Protein AF-A0A4Y9ZNA0-F1 (afdb_monomer)

InterPro domains:
  IPR011333 SKP1/BTB/POZ domain superfamily [G3DSA:3.30.710.10] (1-106)

Radius of gyration: 19.99 Å; Cα contacts (8 Å, |Δi|>4): 103; chains: 1; bounding box: 42×26×79 Å

Solvent-accessible surface area (backbone atoms only — not comparable to full-atom values): 7737 Å² total; per-residue (Å²): 137,86,77,77,82,76,74,93,61,71,85,86,81,79,92,69,95,66,55,72,65,50,49,51,52,55,50,28,65,75,42,103,51,83,64,81,85,66,79,48,66,70,58,36,48,50,41,42,52,49,23,58,76,69,66,36,61,73,52,37,55,50,36,52,54,36,47,57,68,30,30,89,80,40,17,61,31,34,23,42,49,21,57,77,66,71,34,66,70,51,23,53,55,14,48,57,50,41,71,75,44,64,78,90,78,68,86,54,93,56,5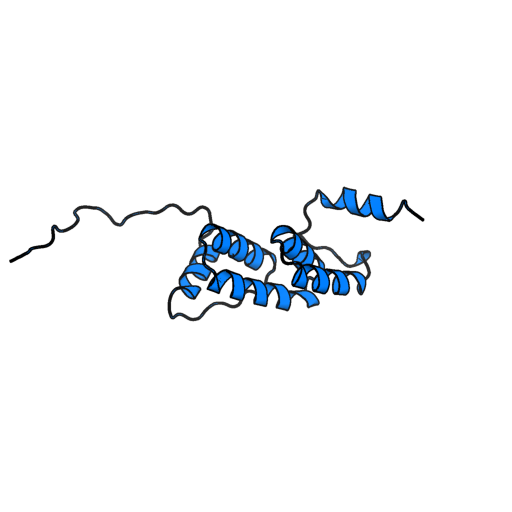9,60,85,74,50,67,64,58,60,60,62,73,78,71,79,127

Organism: NCBI:txid135208

pLDDT: mean 79.03, std 16.67, range [41.25, 94.38]

Secondary structure (DSSP, 8-state):
--PPPP---PPPP---SS-HHHHHHHHHHHTTSPPPPP--HHHHHHHHHHHHHTT-HHHHHHHHHHHHHTTTT-HHHHHHHHHHTT-HHHHHHHHHHHTTS-GGG---TTS-TTTHHHHHHHSS--

Foldseek 3Di:
DDDDPDPPPPDDDDDDPADPVLVVQLVCQVDVHDRDQDQDLVSLLSNCVVCVVVVPVSSNVRSVVNLLVCLQVALPSSLLSCVVSVPVVSNVSSVVSCVVDDPVVHDDPNDDPVCVVVVVVVVPDD

Sequence (126 aa):
MFTLPTPEAGVPIVDLTEDSHTIDFILRCCYPANVPTLTEVTEIKHVLSASRKYEIQPVIDSAKAALEGCIEQDPLGVFAVACQMEFPDICRKAAKQTLQHALADLDSPELPLASTVQFHTLDMHF

Structure (mmCIF, N/CA/C/O backbone):
data_AF-A0A4Y9ZNA0-F1
#
_entry.id   AF-A0A4Y9ZNA0-F1
#
loop_
_atom_site.group_PDB
_atom_site.id
_atom_site.type_symbol
_atom_site.label_atom_id
_atom_site.label_alt_id
_atom_site.label_comp_id
_atom_site.label_asym_id
_atom_site.label_entity_id
_atom_site.label_seq_id
_atom_site.pdbx_PDB_ins_code
_atom_site.Cartn_x
_atom_site.Cartn_y
_atom_site.Cartn_z
_atom_site.occupancy
_atom_site.B_iso_or_equiv
_atom_site.auth_seq_id
_atom_site.auth_comp_id
_atom_site.auth_asym_id
_atom_site.auth_atom_id
_atom_site.pdbx_PDB_model_num
ATOM 1 N N . MET A 1 1 ? -20.165 4.387 47.644 1.00 41.25 1 MET A N 1
ATOM 2 C CA . MET A 1 1 ? -20.320 3.301 46.657 1.00 41.25 1 MET A CA 1
ATOM 3 C C . MET A 1 1 ? -20.730 3.940 45.346 1.00 41.25 1 MET A C 1
ATOM 5 O O . MET A 1 1 ? -21.819 4.491 45.290 1.00 41.25 1 MET A O 1
ATOM 9 N N . PHE A 1 2 ? -19.845 3.956 44.352 1.00 46.88 2 PHE A N 1
ATOM 10 C CA . PHE A 1 2 ? -20.185 4.394 43.000 1.00 46.88 2 PHE A CA 1
ATOM 11 C C . PHE A 1 2 ? -20.504 3.147 42.185 1.00 46.88 2 PHE A C 1
ATOM 13 O O . PHE A 1 2 ? -19.600 2.404 41.813 1.00 46.88 2 PHE A O 1
ATOM 20 N N . THR A 1 3 ? -21.788 2.883 41.977 1.00 54.50 3 THR A N 1
ATOM 21 C CA . THR A 1 3 ? -22.230 1.878 41.013 1.00 54.50 3 THR A CA 1
ATOM 22 C C . THR A 1 3 ? -22.258 2.573 39.660 1.00 54.50 3 THR A C 1
ATOM 24 O O . THR A 1 3 ? -22.974 3.561 39.494 1.00 54.50 3 THR A O 1
ATOM 27 N N . LEU A 1 4 ? -21.426 2.119 38.723 1.00 61.44 4 LEU A N 1
ATOM 28 C CA . LEU A 1 4 ? -21.478 2.609 37.349 1.00 61.44 4 LEU A CA 1
ATOM 29 C C . LEU A 1 4 ? -22.853 2.246 36.764 1.00 61.44 4 LEU A C 1
ATOM 31 O O . LEU A 1 4 ? -23.291 1.110 36.963 1.00 61.44 4 LEU A O 1
ATOM 35 N N . PRO A 1 5 ? -23.546 3.172 36.080 1.00 60.00 5 PRO A N 1
ATOM 36 C CA . PRO A 1 5 ? -24.770 2.832 35.374 1.00 60.00 5 PRO A CA 1
ATOM 37 C C . PRO A 1 5 ? -24.437 1.767 34.328 1.00 60.00 5 PRO A C 1
ATOM 39 O O . PRO A 1 5 ? -23.589 1.977 33.459 1.00 60.00 5 PRO A O 1
ATOM 42 N N . THR A 1 6 ? -25.065 0.601 34.449 1.00 62.25 6 THR A N 1
ATOM 43 C CA . THR A 1 6 ? -25.007 -0.449 33.436 1.00 62.25 6 THR A CA 1
ATOM 44 C C . THR A 1 6 ? -25.585 0.122 32.144 1.00 62.25 6 THR A C 1
ATOM 46 O O . THR A 1 6 ? -26.711 0.624 32.169 1.00 62.25 6 THR A O 1
ATOM 49 N N . PRO A 1 7 ? -24.858 0.080 31.018 1.00 59.47 7 PRO A N 1
ATOM 50 C CA . PRO A 1 7 ? -25.446 0.473 29.758 1.00 59.47 7 PRO A CA 1
ATOM 51 C C . PRO A 1 7 ? -26.501 -0.573 29.392 1.00 59.47 7 PRO A C 1
ATOM 53 O O . PRO A 1 7 ? -26.175 -1.673 28.964 1.00 59.47 7 PRO A O 1
ATOM 56 N N . GLU A 1 8 ? -27.776 -0.202 29.484 1.00 62.53 8 GLU A N 1
ATOM 57 C CA . GLU A 1 8 ? -28.843 -0.797 28.663 1.00 62.53 8 GLU A CA 1
ATOM 58 C C . GLU A 1 8 ? -28.748 -0.292 27.207 1.00 62.53 8 GLU A C 1
ATOM 60 O O . GLU A 1 8 ? -29.742 -0.120 26.508 1.00 62.53 8 GLU A O 1
ATOM 65 N N . ALA A 1 9 ? -27.531 0.001 26.749 1.00 64.12 9 ALA A N 1
ATOM 66 C CA . ALA A 1 9 ? -27.22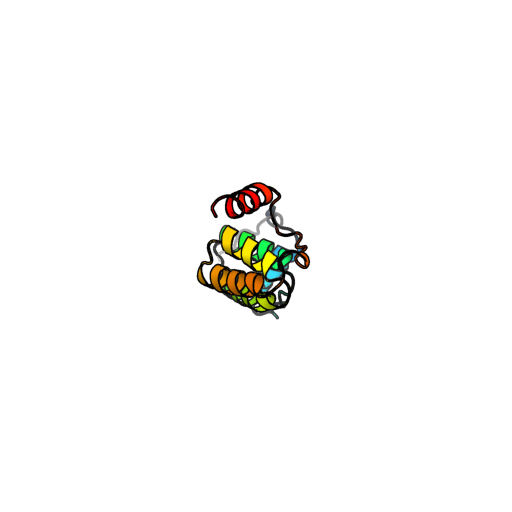3 0.412 25.398 1.00 64.12 9 ALA A CA 1
ATOM 67 C C . ALA A 1 9 ? -26.599 -0.804 24.718 1.00 64.12 9 ALA A C 1
ATOM 69 O O . ALA A 1 9 ? -25.570 -1.306 25.171 1.00 64.12 9 ALA A O 1
ATOM 70 N N . GLY A 1 10 ? -27.264 -1.314 23.681 1.00 73.06 10 GLY A N 1
ATOM 71 C CA . GLY A 1 10 ? -26.756 -2.420 22.874 1.00 73.06 10 GLY A CA 1
ATOM 72 C C . GLY A 1 10 ? -25.328 -2.168 22.383 1.00 73.06 10 GLY A C 1
ATOM 73 O O . GLY A 1 10 ? -24.833 -1.041 22.416 1.00 73.06 10 GLY A O 1
ATOM 74 N N . VAL A 1 11 ? -24.661 -3.234 21.935 1.00 79.25 11 VAL A N 1
ATOM 75 C CA . VAL A 1 11 ? -23.308 -3.144 21.368 1.00 79.25 11 VAL A CA 1
ATOM 76 C C . VAL A 1 11 ? -23.290 -2.027 20.315 1.00 79.25 11 VAL A C 1
ATOM 78 O O . VAL A 1 11 ? -24.110 -2.078 19.396 1.00 79.25 11 VAL A O 1
ATOM 81 N N . PRO A 1 12 ? -22.423 -1.004 20.444 1.00 82.19 12 PRO A N 1
ATOM 82 C CA . PRO A 1 12 ? -22.370 0.077 19.472 1.00 82.19 12 PRO A CA 1
ATOM 83 C C . PRO A 1 12 ? -21.966 -0.496 18.111 1.00 82.19 12 PRO A C 1
ATOM 85 O O . PRO A 1 12 ? -20.904 -1.104 17.981 1.00 82.19 12 PRO A O 1
ATOM 88 N N . ILE A 1 13 ? -22.834 -0.323 17.113 1.00 86.50 13 ILE A N 1
ATOM 89 C CA . ILE A 1 13 ? -22.581 -0.735 15.730 1.00 86.50 13 ILE A CA 1
ATOM 90 C C . ILE A 1 13 ? -22.012 0.471 14.987 1.00 86.50 13 ILE A C 1
ATOM 92 O O . ILE A 1 13 ? -22.601 1.551 15.014 1.00 86.50 13 ILE A O 1
ATOM 96 N N . VAL A 1 14 ? -20.861 0.279 14.345 1.00 87.31 14 VAL A N 1
ATOM 97 C CA . VAL A 1 14 ? -20.220 1.279 13.489 1.00 87.31 14 VAL A CA 1
ATOM 98 C C . VAL A 1 14 ? -20.159 0.708 12.080 1.00 87.31 14 VAL A C 1
ATOM 100 O O . VAL A 1 14 ? -19.498 -0.305 11.860 1.00 87.31 14 VAL A O 1
ATOM 103 N N . ASP A 1 15 ? -20.842 1.356 11.141 1.00 91.12 15 ASP A N 1
ATOM 104 C CA . ASP A 1 15 ? -20.780 0.988 9.729 1.00 91.12 15 ASP A CA 1
ATOM 105 C C . ASP A 1 15 ? -19.465 1.481 9.110 1.00 91.12 15 ASP A C 1
ATOM 107 O O . ASP A 1 15 ? -19.078 2.644 9.265 1.00 91.12 15 ASP A O 1
ATOM 111 N N . LEU A 1 16 ? -18.775 0.588 8.401 1.00 89.88 16 LEU A N 1
ATOM 112 C CA . LEU A 1 16 ? -17.509 0.861 7.720 1.00 89.88 16 LEU A CA 1
ATOM 113 C C . LEU A 1 16 ? -17.716 0.747 6.208 1.00 89.88 16 LEU A C 1
ATOM 115 O O . LEU A 1 16 ? -18.523 -0.054 5.742 1.00 89.88 16 LEU A O 1
ATOM 119 N N . THR A 1 17 ? -17.015 1.581 5.439 1.00 91.31 17 THR A N 1
ATOM 120 C CA . THR A 1 17 ? -17.134 1.580 3.968 1.00 91.31 17 THR A CA 1
ATOM 121 C C . THR A 1 17 ? -16.205 0.562 3.312 1.00 91.31 17 THR A C 1
ATOM 123 O O . THR A 1 17 ? -16.374 0.223 2.147 1.00 91.31 17 THR A O 1
ATOM 126 N N . GLU A 1 18 ? -15.201 0.122 4.057 1.00 93.25 18 GLU A N 1
ATOM 127 C CA . GLU A 1 18 ? -14.187 -0.848 3.696 1.00 93.25 18 GLU A CA 1
ATOM 128 C C . GLU A 1 18 ? -14.717 -2.266 3.917 1.00 93.25 18 GLU A C 1
ATOM 130 O O . GLU A 1 18 ? -15.552 -2.516 4.790 1.00 93.25 18 GLU A O 1
ATOM 135 N N . ASP A 1 19 ? -14.212 -3.212 3.136 1.00 91.12 19 ASP A N 1
ATOM 136 C CA . ASP A 1 19 ? -14.566 -4.614 3.282 1.00 91.12 19 ASP A CA 1
ATOM 137 C C . ASP A 1 19 ? -13.942 -5.232 4.549 1.00 91.12 19 ASP A C 1
ATOM 139 O O . ASP A 1 19 ? -13.000 -4.708 5.156 1.00 91.12 19 ASP A O 1
ATOM 143 N N . SER A 1 20 ? -14.464 -6.394 4.945 1.00 89.06 20 SER A N 1
ATOM 144 C CA . SER A 1 20 ? -14.029 -7.084 6.160 1.00 89.06 20 SER A CA 1
ATOM 145 C C . SER A 1 20 ? -12.549 -7.466 6.152 1.00 89.06 20 SER A C 1
ATOM 147 O O . SER A 1 20 ? -11.953 -7.528 7.223 1.00 89.06 20 SER A O 1
ATOM 149 N N . HIS A 1 21 ? -11.955 -7.726 4.983 1.00 88.62 21 HIS A N 1
ATOM 150 C CA . HIS A 1 21 ? -10.547 -8.102 4.870 1.00 88.62 21 HIS A CA 1
ATOM 151 C C . HIS A 1 21 ? -9.642 -6.906 5.160 1.00 88.62 21 HIS A C 1
ATOM 153 O O . HIS A 1 21 ? -8.740 -6.994 5.993 1.00 88.62 21 HIS A O 1
ATOM 159 N N . THR A 1 22 ? -9.938 -5.760 4.543 1.00 91.12 22 THR A N 1
ATOM 160 C CA . THR A 1 22 ? -9.199 -4.510 4.769 1.00 91.12 22 THR A CA 1
ATOM 161 C C . THR A 1 22 ? -9.247 -4.090 6.242 1.00 91.12 22 THR A C 1
ATOM 163 O O . THR A 1 22 ? -8.229 -3.701 6.818 1.00 91.12 22 THR A O 1
ATOM 166 N N . ILE A 1 23 ? -10.415 -4.203 6.883 1.00 91.44 23 ILE A N 1
ATOM 167 C CA . ILE A 1 23 ? -10.570 -3.867 8.305 1.00 91.44 23 ILE A CA 1
ATOM 168 C C . ILE A 1 23 ? -9.878 -4.885 9.216 1.00 91.44 23 ILE A C 1
ATOM 170 O O . ILE A 1 23 ? -9.204 -4.465 10.157 1.00 91.44 23 ILE A O 1
ATOM 174 N N . ASP A 1 24 ? -9.978 -6.192 8.946 1.00 89.00 24 ASP A N 1
ATOM 175 C CA . ASP A 1 24 ? -9.241 -7.218 9.706 1.00 89.00 24 ASP A CA 1
ATOM 176 C C . ASP A 1 24 ? -7.736 -6.935 9.694 1.00 89.00 24 ASP A C 1
ATOM 178 O O . ASP A 1 24 ? -7.102 -6.911 10.752 1.00 89.00 24 ASP A O 1
ATOM 182 N N . PHE A 1 25 ? -7.185 -6.627 8.515 1.00 87.94 25 PHE A N 1
ATOM 183 C CA . PHE A 1 25 ? -5.780 -6.270 8.356 1.00 87.94 25 PHE A CA 1
ATOM 184 C C . PHE A 1 25 ? -5.395 -5.092 9.257 1.00 87.94 25 PHE A C 1
ATOM 186 O O . PHE A 1 25 ? -4.469 -5.190 10.065 1.00 87.94 25 PHE A O 1
ATOM 193 N N . ILE A 1 26 ? -6.138 -3.986 9.153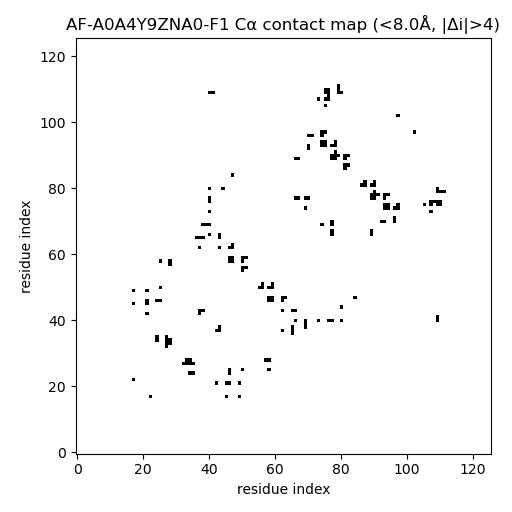 1.00 89.44 26 ILE A N 1
ATOM 194 C CA . ILE A 1 26 ? -5.878 -2.760 9.915 1.00 89.44 26 ILE A CA 1
ATOM 195 C C . ILE A 1 26 ? -5.937 -3.023 11.418 1.00 89.44 26 ILE A C 1
ATOM 197 O O . ILE A 1 26 ? -5.031 -2.625 12.152 1.00 89.44 26 ILE A O 1
ATOM 201 N N . LEU A 1 27 ? -6.974 -3.718 11.885 1.00 88.62 27 LEU A N 1
ATOM 202 C CA . LEU A 1 27 ? -7.126 -4.026 13.303 1.00 88.62 27 LEU A CA 1
ATOM 203 C C . LEU A 1 27 ? -5.974 -4.907 13.791 1.00 88.62 27 LEU A C 1
ATOM 205 O O . LEU A 1 27 ? -5.408 -4.640 14.850 1.00 88.62 27 LEU A O 1
ATOM 209 N N . ARG A 1 28 ? -5.551 -5.906 13.013 1.00 87.00 28 ARG A N 1
ATOM 210 C CA . ARG A 1 28 ? -4.413 -6.768 13.367 1.00 87.00 28 ARG A CA 1
ATOM 211 C C . ARG A 1 28 ? -3.076 -6.039 13.392 1.00 87.00 28 ARG A C 1
ATOM 213 O O . ARG A 1 28 ? -2.185 -6.492 14.099 1.00 87.00 28 ARG A O 1
ATOM 220 N N . CYS A 1 29 ? -2.931 -4.922 12.685 1.00 83.50 29 CYS A N 1
ATOM 221 C CA . CYS A 1 29 ? -1.782 -4.035 12.859 1.00 83.50 29 CYS A CA 1
ATOM 222 C C . CYS A 1 29 ? -1.853 -3.215 14.155 1.00 83.50 29 CYS A C 1
ATOM 224 O O . CYS A 1 29 ? -0.814 -2.882 14.722 1.00 83.50 29 CYS A O 1
ATOM 226 N N . CYS A 1 30 ? -3.054 -2.862 14.620 1.00 84.19 30 CYS A N 1
ATOM 227 C CA . CYS A 1 30 ? -3.252 -2.088 15.849 1.00 84.19 30 CYS A CA 1
ATOM 228 C C . CYS A 1 30 ? -3.175 -2.943 17.122 1.00 84.19 30 CYS A C 1
ATOM 230 O O . CYS A 1 30 ? -2.789 -2.442 18.179 1.00 84.19 30 CYS A O 1
ATOM 232 N N . TYR A 1 31 ? -3.547 -4.218 17.040 1.00 83.62 31 TYR A N 1
ATOM 233 C CA . TYR A 1 31 ? -3.478 -5.154 18.158 1.00 83.62 31 TYR A CA 1
ATOM 234 C C . TYR A 1 31 ? -2.191 -5.987 18.102 1.00 83.62 31 TYR A C 1
ATOM 236 O O . TYR A 1 31 ? -1.676 -6.242 17.018 1.00 83.62 31 TYR A O 1
ATOM 244 N N . PRO A 1 32 ? -1.660 -6.453 19.249 1.00 72.19 32 PRO A N 1
ATOM 245 C CA . PRO A 1 32 ? -0.522 -7.370 19.291 1.00 72.19 32 PRO A CA 1
ATOM 246 C C . PRO A 1 32 ? -0.940 -8.758 18.777 1.00 72.19 32 PRO A C 1
ATOM 248 O O . PRO A 1 32 ? -1.151 -9.699 19.541 1.00 72.19 32 PRO A O 1
ATOM 251 N N . ALA A 1 33 ? -1.102 -8.862 17.465 1.00 74.62 33 ALA A N 1
ATOM 252 C CA . ALA A 1 33 ? -1.461 -10.055 16.724 1.00 74.62 33 ALA A CA 1
ATOM 253 C C . ALA A 1 33 ? -0.465 -10.262 15.576 1.00 74.62 33 ALA A C 1
ATOM 255 O O . ALA A 1 33 ? 0.333 -9.387 15.243 1.00 74.62 33 ALA A O 1
ATOM 256 N N . ASN A 1 34 ? -0.510 -11.439 14.953 1.00 75.81 34 ASN A N 1
ATOM 257 C CA . ASN A 1 34 ? 0.261 -11.676 13.738 1.00 75.81 34 ASN A CA 1
ATOM 258 C C . ASN A 1 34 ? -0.265 -10.747 12.642 1.00 75.81 34 ASN A C 1
ATOM 260 O O . ASN A 1 34 ? -1.436 -10.860 12.279 1.00 75.81 34 ASN A O 1
ATOM 264 N N . VAL A 1 35 ? 0.571 -9.859 12.113 1.00 74.56 35 VAL A N 1
ATOM 265 C CA . VAL A 1 35 ? 0.210 -9.019 10.966 1.00 74.56 35 VAL A CA 1
ATOM 266 C C . VAL A 1 35 ? 0.272 -9.888 9.704 1.00 74.56 35 VAL A C 1
ATOM 268 O O . VAL A 1 35 ? 1.298 -10.537 9.481 1.00 74.56 35 VAL A O 1
ATOM 271 N N . PRO A 1 36 ? -0.811 -9.984 8.911 1.00 74.88 36 PRO A N 1
ATOM 272 C CA . PRO A 1 36 ? -0.775 -10.725 7.656 1.00 74.88 36 PRO A CA 1
ATOM 273 C C . PRO A 1 36 ? 0.180 -10.062 6.654 1.00 74.88 36 PRO A C 1
ATOM 275 O O . PRO A 1 36 ? 0.470 -8.871 6.737 1.00 74.88 36 PRO A O 1
ATOM 278 N N . THR A 1 37 ? 0.712 -10.841 5.716 1.00 82.94 37 THR A N 1
ATOM 279 C CA . THR A 1 37 ? 1.579 -10.310 4.657 1.00 82.94 37 THR A CA 1
ATOM 280 C C . THR A 1 37 ? 0.720 -9.837 3.495 1.00 82.94 37 THR A C 1
ATOM 282 O O . THR A 1 37 ? -0.079 -10.614 2.986 1.00 82.94 37 THR A O 1
ATOM 285 N N . LEU A 1 38 ? 0.915 -8.590 3.065 1.00 86.94 38 LEU A N 1
ATOM 286 C CA . LEU A 1 38 ? 0.311 -8.069 1.842 1.00 86.94 38 LEU A CA 1
ATOM 287 C C . LEU A 1 38 ? 1.185 -8.441 0.647 1.00 86.94 38 LEU A C 1
ATOM 289 O O . LEU A 1 38 ? 2.367 -8.091 0.622 1.00 86.94 38 LEU A O 1
ATOM 293 N N . THR A 1 39 ? 0.612 -9.133 -0.332 1.00 86.81 39 THR A N 1
ATOM 294 C CA . THR A 1 39 ? 1.330 -9.557 -1.548 1.00 86.81 39 THR A CA 1
ATOM 295 C C . THR A 1 39 ? 0.692 -9.045 -2.831 1.00 86.81 39 THR A C 1
ATOM 297 O O . THR A 1 39 ? 1.368 -8.961 -3.852 1.00 86.81 39 THR A O 1
ATOM 300 N N . GLU A 1 40 ? -0.592 -8.691 -2.795 1.00 89.50 40 GLU A N 1
ATOM 301 C CA . GLU A 1 40 ? -1.329 -8.233 -3.969 1.00 89.50 40 GLU A CA 1
ATOM 302 C C . GLU A 1 40 ? -1.447 -6.707 -3.988 1.00 89.50 40 GLU A C 1
ATOM 304 O O . GLU A 1 40 ? -1.878 -6.085 -3.016 1.00 89.50 40 GLU A O 1
ATOM 309 N N . VAL A 1 41 ? -1.105 -6.087 -5.121 1.00 91.31 41 VAL A N 1
ATOM 310 C CA . VAL A 1 41 ? -1.123 -4.621 -5.289 1.00 91.31 41 VAL A CA 1
ATOM 311 C C . VAL A 1 41 ? -2.518 -4.037 -5.034 1.00 91.31 41 VAL A C 1
ATOM 313 O O . VAL A 1 41 ? -2.641 -2.989 -4.394 1.00 91.31 41 VAL A O 1
ATOM 316 N N . THR A 1 42 ? -3.570 -4.733 -5.470 1.00 90.44 42 THR A N 1
ATOM 317 C CA . THR A 1 42 ? -4.970 -4.347 -5.244 1.00 90.44 42 THR A CA 1
ATOM 318 C C . THR A 1 42 ? -5.314 -4.311 -3.755 1.00 90.44 42 THR A C 1
ATOM 320 O O . THR A 1 42 ? -5.923 -3.355 -3.274 1.00 90.44 42 THR A O 1
ATOM 323 N N . GLU A 1 43 ? -4.898 -5.322 -2.991 1.00 91.12 43 GLU A N 1
ATOM 324 C CA . GLU A 1 43 ? -5.108 -5.369 -1.543 1.00 91.12 43 GLU A CA 1
ATOM 325 C C . GLU A 1 43 ? -4.331 -4.249 -0.838 1.00 91.12 43 GLU A C 1
ATOM 327 O O . GLU A 1 43 ? -4.885 -3.505 -0.025 1.00 91.12 43 GLU A O 1
ATOM 332 N N . ILE A 1 44 ? -3.067 -4.056 -1.225 1.00 93.06 44 ILE A N 1
ATOM 333 C CA . ILE A 1 44 ? -2.203 -2.993 -0.700 1.00 93.06 44 ILE A CA 1
ATOM 334 C C . ILE A 1 44 ? -2.835 -1.616 -0.926 1.00 93.06 44 ILE A C 1
ATOM 336 O O . ILE A 1 44 ? -2.817 -0.771 -0.030 1.00 93.06 44 ILE A O 1
ATOM 340 N N . LYS A 1 45 ? -3.441 -1.380 -2.092 1.00 93.69 45 LYS A N 1
ATOM 341 C CA . LYS A 1 45 ? -4.161 -0.141 -2.409 1.00 93.69 45 LYS A CA 1
ATOM 342 C C . LYS A 1 45 ? -5.367 0.085 -1.496 1.00 93.69 45 LYS A C 1
ATOM 344 O O . LYS A 1 45 ? -5.555 1.214 -1.032 1.00 93.69 45 LYS A O 1
ATOM 349 N N . HIS A 1 46 ? -6.171 -0.944 -1.220 1.00 93.69 46 HIS A N 1
ATOM 350 C CA . HIS A 1 46 ? -7.303 -0.832 -0.292 1.00 93.69 46 HIS A CA 1
ATOM 351 C C . HIS A 1 46 ? -6.826 -0.504 1.126 1.00 93.69 46 HIS A C 1
ATOM 353 O O . HIS A 1 46 ? -7.307 0.458 1.730 1.00 93.69 46 HIS A O 1
ATOM 359 N N . VAL A 1 47 ? -5.802 -1.211 1.612 1.00 93.38 47 VAL A N 1
ATOM 360 C CA . VAL A 1 47 ? -5.205 -0.964 2.932 1.00 93.38 47 VAL A CA 1
ATOM 361 C C . VAL A 1 47 ? -4.582 0.430 3.021 1.00 93.38 47 VAL A C 1
ATOM 363 O O . VAL A 1 47 ? -4.781 1.121 4.019 1.00 93.38 47 VAL A O 1
ATOM 366 N N . LEU A 1 48 ? -3.879 0.904 1.989 1.00 93.44 48 LEU A N 1
ATOM 367 C CA . LEU A 1 48 ? -3.337 2.270 1.936 1.00 93.44 48 LEU A CA 1
ATOM 368 C C . LEU A 1 48 ? -4.441 3.332 1.963 1.00 93.44 48 LEU A C 1
ATOM 370 O O . LEU A 1 48 ? -4.324 4.322 2.684 1.00 93.44 48 LEU A O 1
ATOM 374 N N . SER A 1 49 ? -5.526 3.117 1.217 1.00 93.75 49 SER A N 1
ATOM 375 C CA . SER A 1 49 ? -6.669 4.040 1.184 1.00 93.75 49 SER A CA 1
ATOM 376 C C . SER A 1 49 ? -7.330 4.147 2.559 1.00 93.75 49 SER A C 1
ATOM 378 O O . SER A 1 49 ? -7.543 5.246 3.075 1.00 93.75 49 SER A O 1
ATOM 380 N N . ALA A 1 50 ? -7.598 3.002 3.183 1.00 94.12 50 ALA A N 1
ATOM 381 C CA . ALA A 1 50 ? -8.239 2.924 4.486 1.00 94.12 50 ALA A CA 1
ATOM 382 C C . ALA A 1 50 ? -7.328 3.440 5.613 1.00 94.12 50 ALA A C 1
ATOM 384 O O . ALA A 1 50 ? -7.759 4.230 6.449 1.00 94.12 50 ALA A O 1
ATOM 385 N N . SER A 1 51 ? -6.045 3.077 5.615 1.00 92.56 51 SER A N 1
ATOM 386 C CA . SER A 1 51 ? -5.088 3.561 6.618 1.00 92.56 51 SER A CA 1
ATOM 387 C C . SER A 1 51 ? -4.841 5.067 6.535 1.00 92.56 51 SER A C 1
ATOM 389 O O . SER A 1 51 ? -4.670 5.694 7.577 1.00 92.56 51 SER A O 1
ATOM 391 N N . ARG A 1 52 ? -4.904 5.673 5.341 1.00 92.38 52 ARG A N 1
ATOM 392 C CA . ARG A 1 52 ? -4.939 7.138 5.187 1.00 92.38 52 ARG A CA 1
ATOM 393 C C . ARG A 1 52 ? -6.213 7.747 5.756 1.00 92.38 52 ARG A C 1
ATOM 395 O O . ARG A 1 52 ? -6.128 8.710 6.507 1.00 92.38 52 ARG A O 1
ATOM 402 N N . LYS A 1 53 ? -7.378 7.184 5.426 1.00 93.06 53 LYS A N 1
ATOM 403 C CA . LYS A 1 53 ? -8.681 7.661 5.917 1.00 93.06 53 LYS A CA 1
ATOM 404 C C . LYS A 1 53 ? -8.771 7.639 7.445 1.00 93.06 53 LYS A C 1
ATOM 406 O O . LYS A 1 53 ? -9.346 8.550 8.029 1.00 93.06 53 LYS A O 1
ATOM 411 N N . TYR A 1 54 ? -8.219 6.604 8.072 1.00 91.62 54 TYR A N 1
ATOM 412 C CA . TYR A 1 54 ? -8.220 6.424 9.525 1.00 91.62 54 TYR A CA 1
ATOM 413 C C . TYR A 1 54 ? -6.957 6.950 10.220 1.00 91.62 54 TYR A C 1
ATOM 415 O O . TYR A 1 54 ? -6.824 6.785 11.429 1.00 91.62 54 TYR A O 1
ATOM 423 N N . GLU A 1 55 ? -6.035 7.564 9.473 1.00 92.12 55 GLU A N 1
ATOM 424 C CA . GLU A 1 55 ? -4.794 8.165 9.984 1.00 92.12 55 GLU A CA 1
ATOM 425 C C . GLU A 1 55 ? -3.903 7.190 10.786 1.00 92.12 55 GLU A C 1
ATOM 427 O O . GLU A 1 55 ? -3.274 7.542 11.785 1.00 92.12 55 GLU A O 1
ATOM 432 N N . ILE A 1 56 ? -3.810 5.935 10.335 1.00 91.25 56 ILE A N 1
ATOM 433 C CA . ILE A 1 56 ? -3.063 4.870 11.022 1.00 91.25 56 ILE A CA 1
ATOM 434 C C . ILE A 1 56 ? -1.661 4.740 10.417 1.00 91.25 56 ILE A C 1
ATOM 436 O O . ILE A 1 56 ? -1.388 3.860 9.597 1.00 91.25 56 ILE A O 1
ATOM 440 N N . GLN A 1 57 ? -0.748 5.612 10.847 1.00 90.56 57 GLN A N 1
ATOM 441 C CA . GLN A 1 57 ? 0.607 5.708 10.287 1.00 90.56 57 GLN A CA 1
ATOM 442 C C . GLN A 1 57 ? 1.394 4.377 10.240 1.00 90.56 57 GLN A C 1
ATOM 444 O O . GLN A 1 57 ? 1.963 4.081 9.190 1.00 90.56 57 GLN A O 1
ATOM 449 N N . PRO A 1 58 ? 1.392 3.518 11.282 1.00 87.44 58 PRO A N 1
ATOM 450 C CA . PRO A 1 58 ? 2.123 2.245 11.229 1.00 87.44 58 PRO A CA 1
ATOM 451 C C . PRO A 1 58 ? 1.639 1.296 10.123 1.00 87.44 58 PRO A C 1
ATOM 453 O O . PRO A 1 58 ? 2.427 0.530 9.563 1.00 87.44 58 PRO A O 1
ATOM 456 N N . VAL A 1 59 ? 0.346 1.357 9.785 1.00 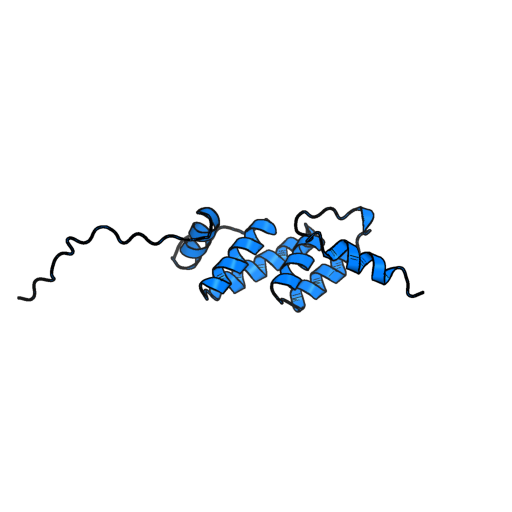90.31 59 VAL A N 1
ATOM 457 C CA . VAL A 1 59 ? -0.231 0.581 8.681 1.00 90.31 59 VAL A CA 1
ATOM 458 C C . VAL A 1 59 ? 0.207 1.167 7.345 1.00 90.31 59 VAL A C 1
ATOM 460 O O . VAL A 1 59 ? 0.581 0.407 6.457 1.00 90.31 59 VAL A O 1
ATOM 463 N N . ILE A 1 60 ? 0.224 2.499 7.217 1.00 92.12 60 ILE A N 1
ATOM 464 C CA . ILE A 1 60 ? 0.715 3.185 6.012 1.00 92.12 60 ILE A CA 1
ATOM 465 C C . ILE A 1 60 ? 2.161 2.774 5.728 1.00 92.12 60 ILE A C 1
ATOM 467 O O . ILE A 1 60 ? 2.480 2.400 4.601 1.00 92.12 60 ILE A O 1
ATOM 471 N N . ASP A 1 61 ? 3.025 2.792 6.743 1.00 90.44 61 ASP A N 1
ATOM 472 C CA . ASP A 1 61 ? 4.440 2.441 6.594 1.00 90.44 61 ASP A CA 1
ATOM 473 C C . ASP A 1 61 ? 4.615 0.966 6.193 1.00 90.44 61 ASP A C 1
ATOM 475 O O . ASP A 1 61 ? 5.398 0.649 5.294 1.00 90.44 61 ASP A O 1
ATOM 479 N N . SER A 1 62 ? 3.831 0.072 6.803 1.00 89.12 62 SER A N 1
ATOM 480 C CA . SER A 1 62 ? 3.842 -1.365 6.495 1.00 89.12 62 SER A CA 1
ATOM 481 C C . SER A 1 62 ? 3.348 -1.654 5.074 1.00 89.12 62 SER A C 1
ATOM 483 O O . SER A 1 62 ? 3.997 -2.382 4.322 1.00 89.12 62 SER A O 1
ATOM 485 N N . ALA A 1 63 ? 2.230 -1.049 4.670 1.00 92.06 63 ALA A N 1
ATOM 486 C CA . ALA A 1 63 ? 1.665 -1.218 3.335 1.00 92.06 63 ALA A CA 1
ATOM 487 C C . ALA A 1 63 ? 2.551 -0.578 2.256 1.00 92.06 63 ALA A C 1
ATOM 489 O O . ALA A 1 63 ? 2.680 -1.119 1.161 1.00 92.06 63 ALA A O 1
ATOM 490 N N . LYS A 1 64 ? 3.236 0.527 2.572 1.00 93.81 64 LYS A N 1
ATOM 491 C CA . LYS A 1 64 ? 4.241 1.142 1.698 1.00 93.81 64 LYS A CA 1
ATOM 492 C C . LYS A 1 64 ? 5.436 0.211 1.462 1.00 93.81 64 LYS A C 1
ATOM 494 O O . LYS A 1 64 ? 5.901 0.106 0.329 1.00 93.81 64 LYS A O 1
ATOM 499 N N . ALA A 1 65 ? 5.918 -0.474 2.500 1.00 92.44 65 ALA A N 1
ATOM 500 C CA . ALA A 1 65 ? 6.993 -1.458 2.365 1.00 92.44 65 ALA A CA 1
ATOM 501 C C . ALA A 1 65 ? 6.559 -2.671 1.524 1.00 92.44 65 ALA A C 1
ATOM 503 O O . ALA A 1 65 ? 7.312 -3.115 0.659 1.00 92.44 65 ALA A O 1
ATOM 504 N N . ALA A 1 66 ? 5.330 -3.160 1.726 1.00 92.75 66 ALA A N 1
ATOM 505 C CA . ALA A 1 66 ? 4.758 -4.219 0.897 1.00 92.75 66 ALA A CA 1
ATOM 506 C C . ALA A 1 66 ? 4.635 -3.790 -0.575 1.00 92.75 66 ALA A C 1
ATOM 508 O O . ALA A 1 66 ? 5.053 -4.528 -1.462 1.00 92.75 66 ALA A O 1
ATOM 509 N N . LEU A 1 67 ? 4.163 -2.562 -0.829 1.00 94.38 67 LEU A N 1
ATOM 510 C CA . LEU A 1 67 ? 4.051 -1.997 -2.177 1.00 94.38 67 LEU A CA 1
ATOM 511 C C . LEU A 1 67 ? 5.401 -1.975 -2.904 1.00 94.38 67 LEU A C 1
ATOM 513 O O . LEU A 1 67 ? 5.479 -2.309 -4.083 1.00 94.38 67 LEU A O 1
ATOM 517 N N . GLU A 1 68 ? 6.472 -1.593 -2.205 1.00 94.06 68 GLU A N 1
ATOM 518 C CA . GLU A 1 68 ? 7.823 -1.613 -2.768 1.00 94.06 68 GLU A CA 1
ATOM 519 C C . GLU A 1 68 ? 8.310 -3.045 -3.062 1.00 94.06 68 GLU A C 1
ATOM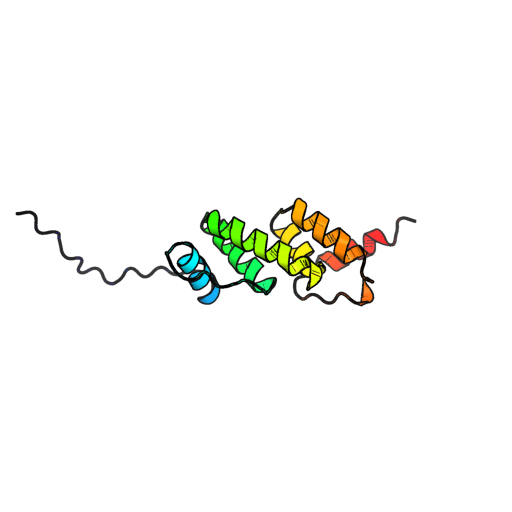 521 O O . GLU A 1 68 ? 8.982 -3.270 -4.067 1.00 94.06 68 GLU A O 1
ATOM 526 N N . GLY A 1 69 ? 7.927 -4.024 -2.238 1.00 93.38 69 GLY A N 1
ATOM 527 C CA . GLY A 1 69 ? 8.233 -5.442 -2.457 1.00 93.38 69 GLY A CA 1
ATOM 528 C C . GLY A 1 69 ? 7.564 -6.046 -3.698 1.00 93.3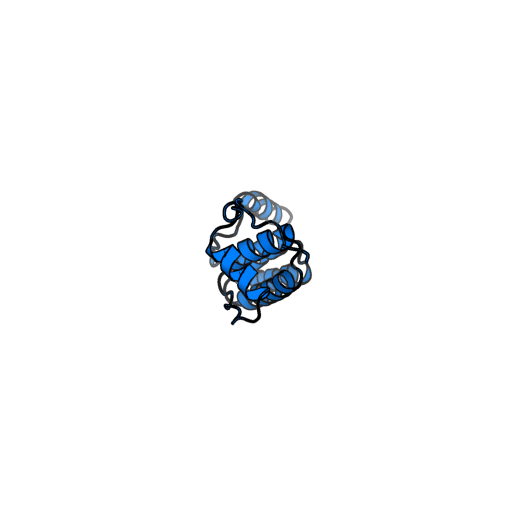8 69 GLY A C 1
ATOM 529 O O . GLY A 1 69 ? 8.093 -6.993 -4.275 1.00 93.38 69 GLY A O 1
ATOM 530 N N . CYS A 1 70 ? 6.446 -5.479 -4.153 1.00 92.31 70 CYS A N 1
ATOM 531 C CA . CYS A 1 70 ? 5.729 -5.939 -5.345 1.00 92.31 70 CYS A CA 1
ATOM 532 C C . CYS A 1 70 ? 6.320 -5.415 -6.667 1.00 92.31 70 CYS A C 1
ATOM 534 O O . CYS A 1 70 ? 5.838 -5.798 -7.731 1.00 92.31 70 CYS A O 1
ATOM 536 N N . ILE A 1 71 ? 7.354 -4.561 -6.638 1.00 91.62 71 ILE A N 1
ATOM 537 C CA . ILE A 1 71 ? 7.898 -3.912 -7.847 1.00 91.62 71 ILE A CA 1
ATOM 538 C C . ILE A 1 71 ? 8.361 -4.924 -8.902 1.00 91.62 71 ILE A C 1
ATOM 540 O O . ILE A 1 71 ? 8.154 -4.689 -10.085 1.00 91.62 71 ILE A O 1
ATOM 544 N N . GLU A 1 72 ? 9.000 -6.024 -8.501 1.00 89.31 72 GLU A N 1
ATOM 545 C CA . GLU A 1 72 ? 9.500 -7.025 -9.458 1.00 89.31 72 GLU A CA 1
ATOM 546 C C . GLU A 1 72 ? 8.375 -7.854 -10.094 1.00 89.31 72 GLU A C 1
ATOM 548 O O . GLU A 1 72 ? 8.553 -8.407 -11.175 1.00 89.31 72 GLU A O 1
ATOM 553 N N . GLN A 1 73 ? 7.227 -7.955 -9.421 1.00 88.31 73 GLN A N 1
ATOM 554 C CA . GLN A 1 73 ? 6.112 -8.817 -9.818 1.00 88.31 73 GLN A CA 1
ATOM 555 C C . GLN A 1 73 ? 5.083 -8.053 -10.655 1.00 88.31 73 GLN A C 1
ATOM 557 O O . GLN A 1 73 ? 4.610 -8.568 -11.662 1.00 88.31 73 GLN A O 1
ATOM 562 N N . ASP A 1 74 ? 4.761 -6.822 -10.252 1.00 87.88 74 ASP A N 1
ATOM 563 C CA . ASP A 1 74 ? 3.834 -5.937 -10.958 1.00 87.88 74 ASP A CA 1
ATOM 564 C C . ASP A 1 74 ? 4.338 -4.480 -10.920 1.00 87.88 74 ASP A C 1
ATOM 566 O O . ASP A 1 74 ? 3.805 -3.631 -10.195 1.00 87.88 74 ASP A O 1
ATOM 570 N N . PRO A 1 75 ? 5.390 -4.146 -11.692 1.00 89.06 75 PRO A N 1
ATOM 571 C CA . PRO A 1 75 ? 5.960 -2.800 -11.694 1.00 89.06 75 PRO A CA 1
ATOM 572 C C . PRO A 1 75 ? 4.951 -1.745 -12.165 1.00 89.06 75 PRO A C 1
ATOM 574 O O . PRO A 1 75 ? 5.003 -0.596 -11.723 1.00 89.06 75 PRO A O 1
ATOM 577 N N . LEU A 1 76 ? 4.026 -2.118 -13.053 1.00 88.19 76 LEU A N 1
ATOM 578 C CA . LEU A 1 76 ? 3.022 -1.216 -13.609 1.00 88.19 76 LEU A CA 1
ATOM 579 C C . LEU A 1 76 ? 1.922 -0.894 -12.591 1.00 88.19 76 LEU A C 1
ATOM 581 O O . LEU A 1 76 ? 1.604 0.282 -12.391 1.00 88.19 76 LEU A O 1
ATOM 585 N N . GLY A 1 77 ? 1.380 -1.904 -11.912 1.00 88.31 77 GLY A N 1
ATOM 586 C CA . GLY A 1 77 ? 0.400 -1.704 -10.850 1.00 88.31 77 GLY A CA 1
ATOM 587 C C . GLY 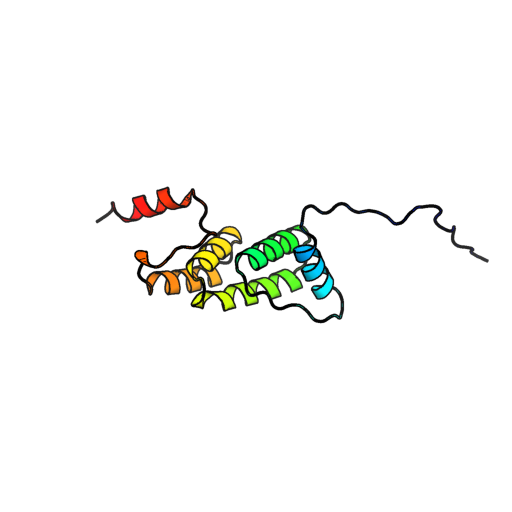A 1 77 ? 0.998 -0.944 -9.674 1.00 88.31 77 GLY A C 1
ATOM 588 O O . GLY A 1 77 ? 0.390 0.008 -9.177 1.00 88.31 77 GLY A O 1
ATOM 589 N N . VAL A 1 78 ? 2.238 -1.262 -9.289 1.00 92.69 78 VAL A N 1
ATOM 590 C CA . VAL A 1 78 ? 2.950 -0.505 -8.251 1.00 92.69 78 VAL A CA 1
ATOM 591 C C . VAL A 1 78 ? 3.151 0.951 -8.663 1.00 92.69 78 VAL A C 1
ATOM 593 O O . VAL A 1 78 ? 2.928 1.845 -7.847 1.00 92.69 78 VAL A O 1
ATOM 596 N N . PHE A 1 79 ? 3.524 1.226 -9.916 1.00 90.25 79 PHE A N 1
ATOM 597 C CA . PHE A 1 79 ? 3.629 2.597 -10.419 1.00 90.25 79 PHE A CA 1
ATOM 598 C C . PHE A 1 79 ? 2.286 3.335 -10.330 1.00 90.25 79 PHE A C 1
ATOM 600 O O . PHE A 1 79 ? 2.235 4.451 -9.805 1.00 90.25 79 PHE A O 1
ATOM 607 N N . ALA A 1 80 ? 1.195 2.709 -10.780 1.00 90.19 80 ALA A N 1
ATOM 608 C CA . ALA A 1 80 ? -0.139 3.300 -10.755 1.00 90.19 80 ALA A CA 1
ATOM 609 C C . ALA A 1 80 ? -0.603 3.623 -9.326 1.00 90.19 80 ALA A C 1
ATOM 611 O O . ALA A 1 80 ? -1.093 4.730 -9.075 1.00 90.19 80 ALA A O 1
ATOM 612 N N . VAL A 1 81 ? -0.420 2.696 -8.381 1.00 92.19 81 VAL A N 1
ATOM 613 C CA . VAL A 1 81 ? -0.768 2.901 -6.967 1.00 92.19 81 VAL A CA 1
ATOM 614 C C . VAL A 1 81 ? 0.145 3.939 -6.321 1.00 92.19 81 VAL A C 1
ATOM 616 O O . VAL A 1 81 ? -0.345 4.826 -5.627 1.00 92.19 81 VAL A O 1
ATOM 619 N N . ALA A 1 82 ? 1.454 3.900 -6.575 1.00 92.94 82 ALA A N 1
ATOM 620 C CA . ALA A 1 82 ? 2.398 4.869 -6.023 1.00 92.94 82 ALA A CA 1
ATOM 621 C C . ALA A 1 82 ? 2.133 6.297 -6.523 1.00 92.94 82 ALA A C 1
ATOM 623 O O . ALA A 1 82 ? 2.303 7.242 -5.755 1.00 92.94 82 ALA A O 1
ATOM 624 N N . CYS A 1 83 ? 1.686 6.470 -7.771 1.00 90.94 83 CYS A N 1
ATOM 625 C CA . CYS A 1 83 ? 1.225 7.762 -8.283 1.00 90.94 83 CYS A CA 1
ATOM 626 C C . CYS A 1 83 ? -0.057 8.226 -7.583 1.00 90.94 83 CYS A C 1
ATOM 628 O O . CYS A 1 83 ? -0.108 9.356 -7.106 1.00 90.94 83 CYS A O 1
ATOM 630 N N . GLN A 1 84 ? -1.072 7.359 -7.488 1.00 89.88 84 GLN A N 1
ATOM 631 C CA . GLN A 1 84 ? -2.345 7.677 -6.821 1.00 89.88 84 GLN A CA 1
ATOM 632 C C . GLN A 1 84 ? -2.155 8.021 -5.337 1.00 89.88 84 GLN A C 1
ATOM 634 O O . GLN A 1 84 ? -2.849 8.879 -4.802 1.00 89.88 84 GLN A O 1
ATOM 639 N N . MET A 1 85 ? -1.196 7.366 -4.685 1.00 89.00 85 MET A N 1
ATOM 640 C CA . MET A 1 85 ? -0.863 7.556 -3.276 1.00 89.00 85 MET A CA 1
ATOM 641 C C . MET A 1 85 ? 0.287 8.548 -3.063 1.00 89.00 85 MET A C 1
ATOM 643 O O . MET A 1 85 ? 0.769 8.672 -1.945 1.00 89.00 85 MET A O 1
ATOM 647 N N . GLU A 1 86 ? 0.750 9.270 -4.085 1.00 91.12 86 GLU A N 1
ATOM 648 C CA . GLU A 1 86 ? 1.783 10.312 -3.950 1.00 91.12 86 GLU A CA 1
ATOM 649 C C . GLU A 1 86 ? 3.076 9.826 -3.252 1.00 91.12 86 GLU A C 1
ATOM 651 O O . GLU A 1 86 ? 3.647 10.499 -2.393 1.00 91.12 86 GLU A O 1
ATOM 656 N N . PHE A 1 87 ? 3.559 8.634 -3.614 1.00 92.00 87 PHE A N 1
ATOM 657 C CA . PHE A 1 87 ? 4.812 8.058 -3.117 1.00 92.00 87 PHE A CA 1
ATOM 658 C C . PHE A 1 87 ? 5.925 8.171 -4.175 1.00 92.00 87 PHE A C 1
ATOM 660 O O . PHE A 1 87 ? 6.192 7.202 -4.893 1.00 92.00 87 PHE A O 1
ATOM 667 N N . PRO A 1 88 ? 6.617 9.326 -4.283 1.00 90.50 88 PRO A N 1
ATOM 668 C CA . PRO A 1 88 ? 7.514 9.625 -5.403 1.00 90.50 88 PRO A CA 1
ATOM 669 C C . PRO A 1 88 ? 8.709 8.670 -5.497 1.00 90.50 88 PRO A C 1
ATOM 671 O O . PRO A 1 88 ? 9.134 8.320 -6.599 1.00 90.50 88 PRO A O 1
ATOM 674 N N . ASP A 1 89 ? 9.230 8.203 -4.361 1.00 93.12 89 ASP A N 1
ATOM 675 C CA . ASP A 1 89 ? 10.367 7.278 -4.336 1.00 93.12 89 ASP A CA 1
ATOM 676 C C . ASP A 1 89 ? 10.005 5.917 -4.939 1.00 93.12 89 ASP A C 1
ATOM 678 O O . ASP A 1 89 ? 10.751 5.385 -5.763 1.00 93.12 89 ASP A O 1
ATOM 682 N N . ILE A 1 90 ? 8.841 5.377 -4.563 1.00 92.56 90 ILE A N 1
ATOM 683 C CA . ILE A 1 90 ? 8.334 4.093 -5.068 1.00 92.56 90 ILE A CA 1
ATOM 684 C C . ILE A 1 90 ? 7.929 4.245 -6.528 1.00 92.56 90 ILE A C 1
ATOM 686 O O . ILE A 1 90 ? 8.330 3.432 -7.354 1.00 92.56 90 ILE A O 1
ATOM 690 N N . CYS A 1 91 ? 7.233 5.331 -6.867 1.00 90.81 91 CYS A N 1
ATOM 691 C CA . CYS A 1 91 ? 6.871 5.672 -8.239 1.00 90.81 91 CYS A CA 1
ATOM 692 C C . CYS A 1 91 ? 8.104 5.676 -9.157 1.00 90.81 91 CYS A C 1
ATOM 694 O O . CYS A 1 91 ? 8.105 5.039 -10.208 1.00 90.81 91 CYS A O 1
ATOM 696 N N . ARG A 1 92 ? 9.206 6.307 -8.734 1.00 90.56 92 ARG A N 1
ATOM 697 C CA . ARG A 1 92 ? 10.449 6.344 -9.517 1.00 90.56 92 ARG A CA 1
ATOM 698 C C . ARG A 1 92 ? 11.109 4.974 -9.655 1.00 90.56 92 ARG A C 1
ATOM 700 O O . ARG A 1 92 ? 11.666 4.685 -10.713 1.00 90.56 92 ARG A O 1
ATOM 707 N N . LYS A 1 93 ? 11.106 4.158 -8.597 1.00 91.94 93 LYS A N 1
ATOM 708 C CA . LYS A 1 93 ? 11.653 2.790 -8.633 1.00 91.94 93 LYS A CA 1
ATOM 709 C C . LYS A 1 93 ? 10.833 1.904 -9.572 1.00 91.94 93 LYS A C 1
ATOM 711 O O . LYS A 1 93 ? 11.414 1.268 -10.447 1.00 91.94 93 LYS A O 1
ATOM 716 N N . ALA A 1 94 ? 9.511 1.952 -9.446 1.00 90.50 94 ALA A N 1
ATOM 717 C CA . ALA A 1 94 ? 8.571 1.210 -10.272 1.00 90.50 94 ALA A CA 1
ATOM 718 C C . ALA A 1 94 ? 8.674 1.619 -11.745 1.00 90.50 94 ALA A C 1
ATOM 720 O O . ALA A 1 94 ? 8.927 0.766 -12.583 1.00 90.50 94 ALA A O 1
ATOM 721 N N . ALA A 1 95 ? 8.651 2.921 -12.056 1.00 87.19 95 ALA A N 1
ATOM 722 C CA . ALA A 1 95 ? 8.799 3.419 -13.426 1.00 87.19 95 ALA A CA 1
ATOM 723 C C . ALA A 1 95 ? 10.100 2.942 -14.092 1.00 87.19 95 ALA A C 1
ATOM 725 O O . ALA A 1 95 ? 10.103 2.545 -15.254 1.00 87.19 95 ALA A O 1
ATOM 726 N N . LYS A 1 96 ? 11.221 2.950 -13.357 1.00 88.81 96 LYS A N 1
ATOM 727 C CA . LYS A 1 96 ? 12.498 2.431 -13.870 1.00 88.81 96 LYS A CA 1
ATOM 728 C C . LYS A 1 96 ? 12.442 0.939 -14.180 1.00 88.81 96 LYS A C 1
ATOM 730 O O . LYS A 1 96 ? 13.128 0.520 -15.105 1.00 88.81 96 LYS A O 1
ATOM 735 N N . GLN A 1 97 ? 11.702 0.160 -13.397 1.00 86.94 97 GLN A N 1
ATOM 736 C CA . GLN A 1 97 ? 11.504 -1.268 -13.644 1.00 86.94 97 GLN A CA 1
ATOM 737 C C . GLN A 1 97 ? 10.556 -1.492 -14.822 1.00 86.94 97 GLN A C 1
ATOM 739 O O . GLN A 1 97 ? 10.903 -2.221 -15.741 1.00 86.94 97 GLN A O 1
ATOM 744 N N . THR A 1 98 ? 9.444 -0.759 -14.898 1.00 82.38 98 THR A N 1
ATOM 745 C CA . THR A 1 98 ? 8.529 -0.778 -16.049 1.00 82.38 98 THR A CA 1
ATOM 746 C C . THR A 1 98 ? 9.259 -0.512 -17.368 1.00 82.38 98 THR A C 1
ATOM 748 O O . THR A 1 98 ? 9.037 -1.223 -18.336 1.00 82.38 98 THR A O 1
ATOM 751 N N . LEU A 1 99 ? 10.172 0.466 -17.406 1.00 80.75 99 LEU A N 1
ATOM 752 C CA . LEU A 1 99 ? 10.948 0.819 -18.605 1.00 80.75 99 LEU A CA 1
ATOM 753 C C . LEU A 1 99 ? 12.017 -0.216 -19.002 1.00 80.75 99 LEU A C 1
ATOM 755 O O . LEU A 1 99 ? 12.542 -0.143 -20.111 1.00 80.75 99 LEU A O 1
ATOM 759 N N . GLN A 1 100 ? 12.380 -1.141 -18.109 1.00 78.88 100 GLN A N 1
ATOM 760 C CA . GLN A 1 100 ? 13.294 -2.249 -18.422 1.00 78.88 100 GLN A CA 1
ATOM 761 C C . GLN A 1 100 ? 12.571 -3.419 -19.103 1.00 78.88 100 GLN A C 1
ATOM 763 O O . GLN A 1 100 ? 13.227 -4.253 -19.728 1.00 78.88 100 GLN A O 1
ATOM 768 N N . HIS A 1 101 ? 11.239 -3.458 -19.025 1.00 67.88 101 HIS A N 1
ATOM 769 C CA . HIS A 1 101 ? 10.391 -4.446 -19.681 1.00 67.88 101 HIS A CA 1
ATOM 770 C C . HIS A 1 101 ? 9.701 -3.833 -20.909 1.00 67.88 101 HIS A C 1
ATOM 772 O O . HIS A 1 101 ? 9.422 -2.634 -20.959 1.00 67.88 101 HIS A O 1
ATOM 778 N N . ALA A 1 102 ? 9.453 -4.639 -21.945 1.00 60.34 102 ALA A N 1
ATOM 779 C CA . ALA A 1 102 ? 8.733 -4.163 -23.119 1.00 60.34 102 ALA A CA 1
ATOM 780 C C . ALA A 1 102 ? 7.289 -3.815 -22.724 1.00 60.34 102 ALA A C 1
ATOM 782 O O . ALA A 1 102 ? 6.607 -4.626 -22.105 1.00 60.34 102 ALA A O 1
ATOM 783 N N . LEU A 1 103 ? 6.798 -2.636 -23.128 1.00 57.78 103 LEU A N 1
ATOM 784 C CA . LEU A 1 103 ? 5.422 -2.184 -22.855 1.00 57.78 103 LEU A CA 1
ATOM 785 C C . LEU A 1 103 ? 4.341 -3.169 -23.346 1.00 57.78 103 LEU A C 1
ATOM 787 O O . LEU A 1 103 ? 3.207 -3.104 -22.889 1.00 57.78 103 LEU A O 1
ATOM 791 N N . ALA A 1 104 ? 4.696 -4.072 -24.266 1.00 56.19 104 ALA A N 1
ATOM 792 C CA . ALA A 1 104 ? 3.822 -5.110 -24.804 1.00 56.19 104 ALA A CA 1
ATOM 793 C C . ALA A 1 104 ? 3.551 -6.278 -23.833 1.00 56.19 104 ALA A C 1
ATOM 795 O O . ALA A 1 104 ? 2.590 -7.007 -24.051 1.00 56.19 104 ALA A O 1
ATOM 796 N N . ASP A 1 105 ? 4.359 -6.443 -22.781 1.00 55.19 105 ASP A N 1
ATOM 797 C CA . ASP A 1 105 ? 4.209 -7.516 -21.783 1.00 55.19 105 ASP A CA 1
ATOM 798 C C . ASP A 1 1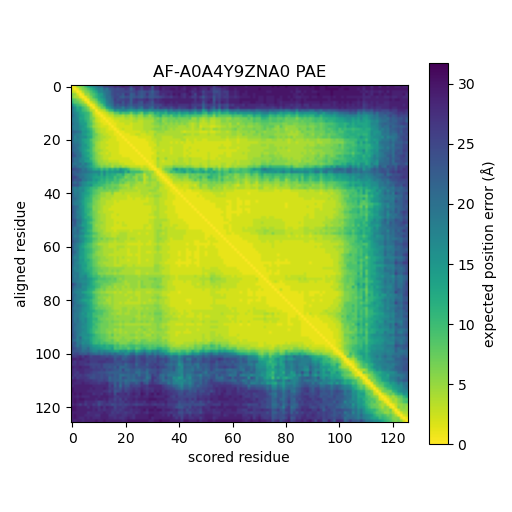05 ? 3.470 -7.049 -20.509 1.00 55.19 105 ASP A C 1
ATOM 800 O O . ASP A 1 105 ? 3.378 -7.789 -19.531 1.00 55.19 105 ASP A O 1
ATOM 804 N N . LEU A 1 106 ? 2.963 -5.811 -20.488 1.00 55.00 106 LEU A N 1
ATOM 805 C CA . LEU A 1 106 ? 2.403 -5.176 -19.294 1.00 55.00 106 LEU A CA 1
ATOM 806 C C . LEU A 1 106 ? 0.871 -5.093 -19.352 1.00 55.00 106 LEU A C 1
ATOM 808 O O . LEU A 1 106 ? 0.310 -4.058 -19.706 1.00 55.00 106 LEU A O 1
ATOM 812 N N . ASP A 1 107 ? 0.198 -6.163 -18.938 1.00 54.81 107 ASP A N 1
ATOM 813 C CA . ASP A 1 107 ? -1.217 -6.126 -18.553 1.00 54.81 107 ASP A CA 1
ATOM 814 C C . ASP A 1 107 ? -1.305 -5.987 -17.026 1.00 54.81 107 ASP A C 1
ATOM 816 O O . ASP A 1 107 ? -0.915 -6.896 -16.296 1.00 54.81 107 ASP A O 1
ATOM 820 N N . SER A 1 108 ? -1.818 -4.857 -16.521 1.00 54.12 108 SER A N 1
ATOM 821 C CA . SER A 1 108 ? -2.133 -4.711 -15.092 1.00 54.12 108 SER A CA 1
ATOM 822 C C . SER A 1 108 ? -3.542 -4.137 -14.898 1.00 54.12 108 SER A C 1
ATOM 824 O O . SER A 1 108 ? -3.872 -3.105 -15.493 1.00 54.12 108 SER A O 1
ATOM 826 N N . PRO A 1 109 ? -4.380 -4.766 -14.049 1.00 58.28 109 PRO A N 1
ATOM 827 C CA . PRO A 1 109 ? -5.741 -4.309 -13.759 1.00 58.28 109 PRO A CA 1
ATOM 828 C C . PRO A 1 109 ? -5.784 -2.976 -12.992 1.00 58.28 109 PRO A C 1
ATOM 830 O O . PRO A 1 109 ? -6.845 -2.366 -12.882 1.00 58.28 109 PRO A O 1
ATOM 833 N N . GLU A 1 110 ? -4.648 -2.506 -12.470 1.00 54.44 110 GLU A N 1
ATOM 834 C CA . GLU A 1 110 ? -4.552 -1.274 -11.678 1.00 54.44 110 GLU A CA 1
ATOM 835 C C . GLU A 1 110 ? -4.347 -0.009 -12.517 1.00 54.44 110 GLU A C 1
ATOM 837 O O . GLU A 1 110 ? -4.341 1.099 -11.968 1.00 54.44 110 GLU A O 1
ATOM 842 N N . LEU A 1 111 ? -4.203 -0.141 -13.839 1.00 56.28 111 LEU A N 1
ATOM 843 C CA . LEU A 1 111 ? -4.203 1.005 -14.739 1.00 56.28 111 LEU A CA 1
ATOM 844 C C . LEU A 1 111 ? -5.609 1.616 -14.810 1.00 56.28 111 LEU A C 1
ATOM 846 O O . LEU A 1 111 ? -6.544 0.988 -15.312 1.00 56.28 111 LEU A O 1
ATOM 850 N N . PRO A 1 112 ? -5.790 2.881 -14.397 1.00 51.25 112 PRO A N 1
ATOM 851 C CA . PRO A 1 112 ? -7.018 3.588 -14.698 1.00 51.25 112 PRO A CA 1
ATOM 852 C C . PRO A 1 112 ? -7.099 3.784 -16.218 1.00 51.25 112 PRO A C 1
ATOM 854 O O . PRO A 1 112 ? -6.166 4.320 -16.822 1.00 51.25 112 PRO A O 1
ATOM 857 N N . LEU A 1 113 ? -8.248 3.448 -16.815 1.00 48.16 113 LEU A N 1
ATOM 858 C CA . LEU A 1 113 ? -8.627 3.704 -18.222 1.00 48.16 113 LEU A CA 1
ATOM 859 C C . LEU A 1 113 ? -8.360 5.149 -18.714 1.00 48.16 113 LEU A C 1
ATOM 861 O O . LEU A 1 113 ? -8.401 5.423 -19.910 1.00 48.16 113 LEU A O 1
ATOM 865 N N . ALA A 1 114 ? -8.074 6.095 -17.816 1.00 45.53 114 ALA A N 1
ATOM 866 C CA . ALA A 1 114 ? -7.688 7.465 -18.151 1.00 45.53 114 ALA A CA 1
ATOM 867 C C . ALA A 1 114 ? -6.241 7.604 -18.679 1.00 45.53 114 ALA A C 1
ATOM 869 O O . ALA A 1 114 ? -5.914 8.607 -19.314 1.00 45.53 114 ALA A O 1
ATOM 870 N N . SER A 1 115 ? -5.371 6.616 -18.450 1.00 48.66 115 SER A N 1
ATOM 871 C CA . SER A 1 115 ? -3.946 6.674 -18.821 1.00 48.66 115 SER A CA 1
ATOM 872 C C . SER A 1 115 ? -3.663 6.366 -20.299 1.00 48.66 115 SER A C 1
ATOM 874 O O . SER A 1 115 ? -2.638 6.804 -20.819 1.00 48.66 115 SER A O 1
ATOM 876 N N . THR A 1 116 ? -4.602 5.759 -21.037 1.00 47.22 116 THR A N 1
ATOM 877 C CA . THR A 1 116 ? -4.497 5.568 -22.501 1.00 47.22 116 THR A CA 1
ATOM 878 C C . THR A 1 116 ? -4.311 6.881 -23.272 1.00 47.22 116 THR A C 1
ATOM 880 O O . THR A 1 116 ? -3.682 6.894 -24.326 1.00 47.22 116 THR A O 1
ATOM 883 N N . VAL A 1 117 ? -4.789 8.010 -22.735 1.00 49.75 117 VAL A N 1
ATOM 884 C CA . VAL A 1 117 ? -4.637 9.329 -23.378 1.00 49.75 117 VAL A CA 1
ATOM 885 C C . VAL A 1 117 ? -3.230 9.912 -23.159 1.00 49.75 117 VAL A C 1
ATOM 887 O O . VAL A 1 117 ? -2.713 10.633 -24.013 1.00 49.75 117 VAL A O 1
ATOM 890 N N . GLN A 1 118 ? -2.565 9.563 -22.052 1.00 48.88 118 GLN A N 1
ATOM 891 C CA . GLN A 1 118 ? -1.200 10.023 -21.770 1.00 48.88 118 GLN A CA 1
ATOM 892 C C . GLN A 1 118 ? -0.144 9.232 -22.548 1.00 48.88 118 GLN A C 1
ATOM 894 O O . GLN A 1 118 ? 0.829 9.833 -23.000 1.00 48.88 118 GLN A O 1
ATOM 899 N N . PHE A 1 119 ? -0.364 7.937 -22.805 1.00 52.06 119 PHE A N 1
ATOM 900 C CA . PHE A 1 119 ? 0.535 7.152 -23.660 1.00 52.06 119 PHE A CA 1
ATOM 901 C C . PHE A 1 119 ? 0.568 7.668 -25.105 1.00 52.06 119 PHE A C 1
ATOM 903 O O . PHE A 1 119 ? 1.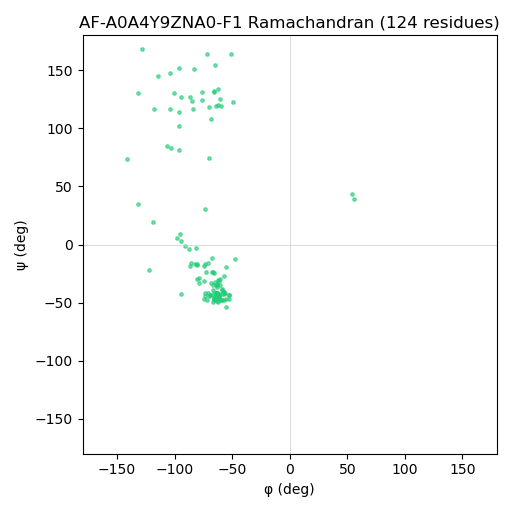643 7.751 -25.691 1.00 52.06 119 PHE A O 1
ATOM 910 N N . HIS A 1 120 ? -0.561 8.139 -25.647 1.00 49.72 120 HIS A N 1
ATOM 911 C CA . HIS A 1 120 ? -0.584 8.718 -26.996 1.00 49.72 120 HIS A CA 1
ATOM 912 C C . HIS A 1 120 ? 0.194 10.044 -27.112 1.00 49.72 120 HIS A C 1
ATOM 914 O O . HIS A 1 120 ? 0.659 10.402 -28.190 1.00 49.72 120 HIS A O 1
ATOM 920 N N . THR A 1 121 ? 0.385 10.772 -26.008 1.00 46.22 121 THR A N 1
ATOM 921 C CA . THR A 1 121 ? 1.086 12.069 -26.036 1.00 46.22 121 THR A CA 1
ATOM 922 C C . THR A 1 121 ? 2.616 11.909 -26.061 1.00 46.22 121 THR A C 1
ATOM 924 O O . THR A 1 121 ? 3.321 12.839 -26.452 1.00 46.22 121 THR A O 1
ATOM 927 N N . LEU A 1 122 ? 3.141 10.731 -25.702 1.00 51.72 122 LEU A N 1
ATOM 928 C CA . LEU A 1 122 ? 4.581 10.442 -25.711 1.00 51.72 122 LEU A CA 1
ATOM 929 C C . LEU A 1 122 ? 5.107 9.976 -27.082 1.00 51.72 122 LEU A C 1
ATOM 931 O O . LEU A 1 122 ? 6.309 10.052 -27.311 1.00 51.72 122 LEU A O 1
ATOM 935 N N . ASP A 1 123 ? 4.225 9.577 -28.004 1.00 51.34 123 ASP A N 1
ATOM 936 C CA . ASP A 1 123 ? 4.590 9.107 -29.356 1.00 51.34 123 ASP A CA 1
ATOM 937 C C . ASP A 1 123 ? 4.620 10.231 -30.420 1.00 51.34 123 ASP A C 1
ATOM 939 O O . ASP A 1 123 ? 4.920 9.994 -31.585 1.00 51.34 123 ASP A O 1
ATOM 943 N N . MET A 1 124 ? 4.304 11.480 -30.046 1.00 49.06 124 MET A N 1
ATOM 944 C CA . MET A 1 124 ? 4.081 12.592 -30.994 1.00 49.06 124 MET A CA 1
ATOM 945 C C . MET A 1 124 ? 5.051 13.781 -30.840 1.00 49.06 124 MET A C 1
ATOM 947 O O . MET A 1 124 ? 4.739 14.879 -31.296 1.00 49.06 124 MET A O 1
ATOM 951 N N . HIS A 1 125 ? 6.211 13.605 -30.196 1.00 47.34 125 HIS A N 1
ATOM 952 C CA . HIS A 1 125 ? 7.231 14.667 -30.068 1.00 47.34 125 HIS A CA 1
ATOM 953 C C . HIS A 1 125 ? 8.668 14.232 -30.426 1.00 47.34 125 HIS A C 1
ATOM 955 O O . HIS A 1 125 ? 9.628 14.743 -29.847 1.00 47.34 125 HIS A O 1
ATOM 961 N N . PHE A 1 126 ? 8.827 13.346 -31.414 1.00 46.12 126 PHE A N 1
ATOM 962 C CA . PHE A 1 126 ? 10.076 13.262 -32.184 1.00 46.12 126 PHE A CA 1
ATOM 963 C C . PHE A 1 126 ? 9.956 14.033 -33.499 1.00 46.12 126 PHE A C 1
ATOM 965 O O . PHE A 1 126 ? 8.919 13.874 -34.180 1.00 46.12 126 PHE A O 1
#

Mean predicted aligned error: 11.42 Å